Protein AF-A0A7S3C8P2-F1 (afdb_monomer_lite)

Foldseek 3Di:
DDDDDDPDDPDDDPPPPDDDDDDDDDDPDPPPPPPDDPPDPPVPPPPPPPPPDPDDPPPPPPPPPPPPDPPPPPPPLLPDPQDEAALVQQCVQQVHPFLCVAAEGAQEQSAHAYYDLVRQLRNANHAEYAHANYAYQDDVSCVNHPHVYYHHHNYNHDPD

Organism: NCBI:txid1461544

InterPro domains:
  IPR001611 Leucine-rich repeat [PS51450] (125-146)

Radius of gyration: 28.77 Å; chains: 1; bounding box: 81×55×80 Å

Sequence (160 aa):
VVPMMEDDDMGEIPLVIATQLEMARQPPREDSQLTAVEAVDDDTAYDNEGEVEAEDAEELEPREVSVGDYPPDDEASASGTGGLINGFTILASARARLPEEVHIADLSGQGFSAFEEEDLEFFLNL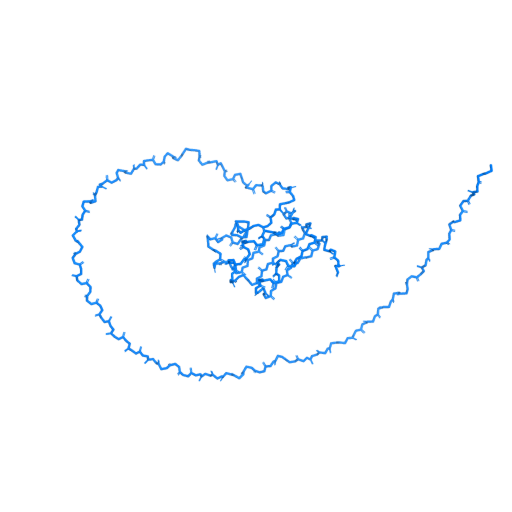RLLDVGDNQLSSIEELSRLGLAELRAPVNDLSLL

Structure (mmCIF, N/CA/C/O backbone):
data_AF-A0A7S3C8P2-F1
#
_entry.id   AF-A0A7S3C8P2-F1
#
loop_
_atom_site.group_PDB
_atom_site.id
_atom_site.type_symbol
_atom_site.label_atom_id
_atom_site.label_alt_id
_atom_site.label_comp_id
_atom_site.label_asym_id
_atom_site.label_entity_id
_atom_site.label_seq_id
_atom_site.pdbx_PDB_ins_code
_atom_site.Cartn_x
_atom_site.Cartn_y
_atom_site.Cartn_z
_atom_site.occupancy
_atom_site.B_iso_or_equiv
_atom_site.auth_seq_id
_atom_site.auth_comp_id
_atom_site.auth_asym_id
_atom_site.auth_atom_id
_atom_site.pdbx_PDB_model_num
ATOM 1 N N . VAL A 1 1 ? 41.189 -3.436 -43.178 1.00 59.28 1 VAL A N 1
ATOM 2 C CA . VAL A 1 1 ? 41.405 -4.708 -42.456 1.00 59.28 1 VAL A CA 1
ATOM 3 C C . VAL A 1 1 ? 40.404 -4.712 -41.323 1.00 59.28 1 VAL A C 1
ATOM 5 O O . VAL A 1 1 ? 40.519 -3.871 -40.446 1.00 59.28 1 VAL A O 1
ATOM 8 N N . VAL A 1 2 ? 39.350 -5.515 -41.446 1.00 49.47 2 VAL A N 1
ATOM 9 C CA . VAL A 1 2 ? 38.263 -5.611 -40.462 1.00 49.47 2 VAL A CA 1
ATOM 10 C C . VAL A 1 2 ? 38.540 -6.885 -39.665 1.00 49.47 2 VAL A C 1
ATOM 12 O O . VAL A 1 2 ? 38.578 -7.942 -40.299 1.00 49.47 2 VAL A O 1
ATOM 15 N N . PRO A 1 3 ? 38.834 -6.828 -38.354 1.00 66.88 3 PRO A N 1
ATOM 16 C CA . PRO A 1 3 ? 38.942 -8.044 -37.567 1.00 66.88 3 PRO A CA 1
ATOM 17 C C . PRO A 1 3 ? 37.541 -8.611 -37.330 1.00 66.88 3 PRO A C 1
ATOM 19 O O . PRO A 1 3 ? 36.596 -7.887 -37.017 1.00 66.88 3 PRO A O 1
ATOM 22 N N . MET A 1 4 ? 37.445 -9.907 -37.603 1.00 58.97 4 MET A N 1
ATOM 23 C CA . MET A 1 4 ? 36.258 -10.736 -37.484 1.00 58.97 4 MET A CA 1
ATOM 24 C C . MET A 1 4 ? 36.017 -11.152 -36.031 1.00 58.97 4 MET A C 1
ATOM 26 O O . MET A 1 4 ? 36.945 -11.164 -35.230 1.00 58.97 4 MET A O 1
ATOM 30 N N . MET A 1 5 ? 34.751 -11.483 -35.777 1.00 61.59 5 MET A N 1
ATOM 31 C CA . MET A 1 5 ? 34.175 -12.216 -34.647 1.00 61.59 5 MET A CA 1
ATOM 32 C C . MET A 1 5 ? 35.143 -13.108 -33.861 1.00 61.59 5 MET A C 1
ATOM 34 O O . MET A 1 5 ? 35.817 -13.956 -34.445 1.00 61.59 5 MET A O 1
ATOM 38 N N . GLU A 1 6 ? 35.068 -12.995 -32.537 1.00 68.31 6 GLU A N 1
ATOM 39 C CA . GLU A 1 6 ? 35.317 -14.101 -31.613 1.00 68.31 6 GLU A CA 1
ATOM 40 C C . GLU A 1 6 ? 34.049 -14.245 -30.759 1.00 68.31 6 GLU A C 1
ATOM 42 O O . GLU A 1 6 ? 33.853 -13.558 -29.757 1.00 68.31 6 GLU A O 1
ATOM 47 N N . ASP A 1 7 ? 33.129 -15.066 -31.265 1.00 69.88 7 ASP A N 1
ATOM 48 C CA . ASP A 1 7 ? 32.101 -15.737 -30.477 1.00 69.88 7 ASP A CA 1
ATOM 49 C C . ASP A 1 7 ? 32.814 -16.815 -29.656 1.00 69.88 7 ASP A C 1
ATOM 51 O O . ASP A 1 7 ? 33.234 -17.792 -30.256 1.00 69.88 7 ASP A O 1
ATOM 55 N N . ASP A 1 8 ? 32.995 -16.644 -28.345 1.00 65.50 8 ASP A N 1
ATOM 56 C CA . ASP A 1 8 ? 33.309 -17.740 -27.408 1.00 65.50 8 ASP A CA 1
ATOM 57 C C . ASP A 1 8 ? 33.422 -17.187 -25.976 1.00 65.50 8 ASP A C 1
ATOM 59 O O . ASP A 1 8 ? 34.500 -16.794 -25.546 1.00 65.50 8 ASP A O 1
ATOM 63 N N . ASP A 1 9 ? 32.307 -17.132 -25.239 1.00 65.69 9 ASP A N 1
ATOM 64 C CA . ASP A 1 9 ? 32.303 -17.465 -23.801 1.00 65.69 9 ASP A CA 1
ATOM 65 C C . ASP A 1 9 ? 30.860 -17.539 -23.267 1.00 65.69 9 ASP A C 1
ATOM 67 O O . ASP A 1 9 ? 30.335 -16.630 -22.619 1.00 65.69 9 ASP A O 1
ATOM 71 N N . MET A 1 10 ? 30.165 -18.642 -23.564 1.00 57.56 10 MET A N 1
ATOM 72 C CA . MET A 1 10 ? 28.988 -19.024 -22.779 1.00 57.56 10 MET A CA 1
ATOM 73 C C . MET A 1 10 ? 29.470 -19.755 -21.530 1.00 57.56 10 MET A C 1
ATOM 75 O O . MET A 1 10 ? 29.556 -20.981 -21.505 1.00 57.56 10 MET A O 1
ATOM 79 N N . GLY A 1 11 ? 29.798 -18.974 -20.501 1.00 61.16 11 GLY A N 1
ATOM 80 C CA . GLY A 1 11 ? 30.094 -19.484 -19.171 1.00 61.16 11 GLY A CA 1
ATOM 81 C C . GLY A 1 11 ? 28.939 -20.345 -18.659 1.00 61.16 11 GLY A C 1
ATOM 82 O O . GLY A 1 11 ? 27.836 -19.856 -18.416 1.00 61.16 11 GLY A O 1
ATOM 83 N N . GLU A 1 12 ? 29.200 -21.641 -18.505 1.00 59.66 12 GLU A N 1
ATOM 84 C CA . GLU A 1 12 ? 28.310 -22.581 -17.834 1.00 59.66 12 GLU A CA 1
ATOM 85 C C . GLU A 1 12 ? 28.089 -22.116 -16.388 1.00 59.66 12 GLU A C 1
ATOM 87 O O . GLU A 1 12 ? 29.003 -22.128 -15.563 1.00 59.66 12 GLU A O 1
ATOM 92 N N . ILE A 1 13 ? 26.865 -21.700 -16.064 1.00 64.69 13 ILE A N 1
ATOM 93 C CA . ILE A 1 13 ? 26.468 -21.428 -14.682 1.00 64.69 13 ILE A CA 1
ATOM 94 C C . ILE A 1 13 ? 26.151 -22.780 -14.029 1.00 64.69 13 ILE A C 1
ATOM 96 O O . ILE A 1 13 ? 25.219 -23.459 -14.473 1.00 64.69 13 ILE A O 1
ATOM 100 N N . PRO A 1 14 ? 26.869 -23.205 -12.973 1.00 60.19 14 PRO A N 1
ATOM 101 C CA . PRO A 1 14 ? 26.513 -24.417 -12.257 1.00 60.19 14 PRO A CA 1
ATOM 102 C C . PRO A 1 14 ? 25.189 -24.202 -11.517 1.00 60.19 14 PRO A C 1
ATOM 104 O O . PRO A 1 14 ? 25.088 -23.420 -10.571 1.00 60.19 14 PRO A O 1
ATOM 107 N N . LEU A 1 15 ? 24.170 -24.933 -11.962 1.00 51.28 15 LEU A N 1
ATOM 108 C CA . LEU A 1 15 ? 22.863 -25.042 -11.329 1.00 51.28 15 LEU A CA 1
ATOM 109 C C . LEU A 1 15 ? 23.017 -25.797 -9.994 1.00 51.28 15 LEU A C 1
ATOM 111 O O . LEU A 1 15 ? 22.899 -27.021 -9.931 1.00 51.28 15 LEU A O 1
ATOM 115 N N . VAL A 1 16 ? 23.324 -25.086 -8.908 1.00 58.53 16 VAL A N 1
ATOM 116 C CA . VAL A 1 16 ? 23.330 -25.673 -7.560 1.00 58.53 16 VAL A CA 1
ATOM 117 C C . VAL A 1 16 ? 21.898 -25.679 -7.032 1.00 58.53 16 VAL A C 1
ATOM 119 O O . VAL A 1 16 ? 21.466 -24.781 -6.315 1.00 58.53 16 VAL A O 1
ATOM 122 N N . ILE A 1 17 ? 21.146 -26.715 -7.401 1.00 53.00 17 ILE A N 1
ATOM 123 C CA . ILE A 1 17 ? 19.903 -27.072 -6.715 1.00 53.00 17 ILE A CA 1
ATOM 124 C C . ILE A 1 17 ? 20.292 -27.748 -5.396 1.00 53.00 17 ILE A C 1
ATOM 126 O O . ILE A 1 17 ? 20.574 -28.944 -5.357 1.00 53.00 17 ILE A O 1
ATOM 130 N N . ALA A 1 18 ? 20.314 -26.976 -4.310 1.00 51.00 18 ALA A N 1
ATOM 131 C CA . ALA A 1 18 ? 20.343 -27.506 -2.952 1.00 51.00 18 ALA A CA 1
ATOM 132 C C . ALA A 1 18 ? 18.925 -27.463 -2.372 1.00 51.00 18 ALA A C 1
ATOM 134 O O . ALA A 1 18 ? 18.484 -26.492 -1.764 1.00 51.00 18 ALA A O 1
ATOM 135 N N . THR A 1 19 ? 18.197 -28.549 -2.603 1.00 53.78 19 THR A N 1
ATOM 136 C CA . THR A 1 19 ? 17.028 -28.945 -1.819 1.00 53.78 19 THR A CA 1
ATOM 137 C C . THR A 1 19 ? 17.398 -29.174 -0.350 1.00 53.78 19 THR A C 1
ATOM 139 O O . THR A 1 19 ? 18.448 -29.753 -0.075 1.00 53.78 19 THR A O 1
ATOM 142 N N . GLN A 1 20 ? 16.432 -28.889 0.530 1.00 51.91 20 GLN A N 1
ATOM 143 C CA . GLN A 1 20 ? 16.328 -29.269 1.949 1.00 51.91 20 GLN A CA 1
ATOM 144 C C . GLN A 1 20 ? 17.045 -28.361 2.958 1.00 51.91 20 GLN A C 1
ATOM 146 O O . GLN A 1 20 ? 18.262 -28.404 3.083 1.00 51.91 20 GLN A O 1
ATOM 151 N N . LEU A 1 21 ? 16.268 -27.681 3.811 1.00 51.81 21 LEU A N 1
ATOM 152 C CA . LEU A 1 21 ? 16.020 -28.221 5.152 1.00 51.81 21 LEU A CA 1
ATOM 153 C C . LEU A 1 21 ? 14.843 -27.502 5.826 1.00 51.81 21 LEU A C 1
ATOM 155 O O . LEU A 1 21 ? 14.943 -26.385 6.325 1.00 51.81 21 LEU A O 1
ATOM 159 N N . GLU A 1 22 ? 13.723 -28.207 5.839 1.00 56.75 22 GLU A N 1
ATOM 160 C CA . GLU A 1 22 ? 12.549 -27.961 6.659 1.00 56.75 22 GLU A CA 1
ATOM 161 C C . GLU A 1 22 ? 12.958 -28.069 8.140 1.00 56.75 22 GLU A C 1
ATOM 163 O O . GLU A 1 22 ? 13.123 -29.159 8.685 1.00 56.75 22 GLU A O 1
ATOM 168 N N . MET A 1 23 ? 13.200 -26.930 8.792 1.00 53.22 23 MET A N 1
ATOM 169 C CA . MET A 1 23 ? 13.356 -26.862 10.244 1.00 53.22 23 MET A CA 1
ATOM 170 C C . MET A 1 23 ? 12.089 -26.288 10.860 1.00 53.22 23 MET A C 1
ATOM 172 O O . MET A 1 23 ? 11.923 -25.084 11.034 1.00 53.22 23 MET A O 1
ATOM 176 N N . ALA A 1 24 ? 11.219 -27.214 11.247 1.00 57.91 24 ALA A N 1
ATOM 177 C CA . ALA A 1 24 ? 10.227 -27.015 12.281 1.00 57.91 24 ALA A CA 1
ATOM 178 C C . ALA A 1 24 ? 10.859 -26.376 13.529 1.00 57.91 24 ALA A C 1
ATOM 180 O O . ALA A 1 24 ? 11.692 -26.999 14.191 1.00 57.91 24 ALA A O 1
ATOM 181 N N . ARG A 1 25 ? 10.408 -25.175 13.903 1.00 56.59 25 ARG A N 1
ATOM 182 C CA . ARG A 1 25 ? 10.449 -24.685 15.288 1.00 56.59 25 ARG A CA 1
ATOM 183 C C . ARG A 1 25 ? 9.157 -23.936 15.600 1.00 56.59 25 ARG A C 1
ATOM 185 O O . ARG A 1 25 ? 9.008 -22.764 15.297 1.00 56.59 25 ARG A O 1
ATOM 192 N N . GLN A 1 26 ? 8.232 -24.730 16.133 1.00 52.94 26 GLN A N 1
ATOM 193 C CA . GLN A 1 26 ? 7.121 -24.427 17.039 1.00 52.94 26 GLN A CA 1
ATOM 194 C C . GLN A 1 26 ? 6.810 -22.940 17.305 1.00 52.94 26 GLN A C 1
ATOM 196 O O . GLN A 1 26 ? 7.685 -22.235 17.813 1.00 52.94 26 GLN A O 1
ATOM 201 N N . PRO A 1 27 ? 5.550 -22.494 17.127 1.00 64.69 27 PRO A N 1
ATOM 202 C CA . PRO A 1 27 ? 5.118 -21.247 17.741 1.00 64.69 27 PRO A CA 1
ATOM 203 C C . PRO A 1 27 ? 5.233 -21.359 19.275 1.00 64.69 27 PRO A C 1
ATOM 205 O O . PRO A 1 27 ? 4.993 -22.442 19.832 1.00 64.69 27 PRO A O 1
ATOM 208 N N . PRO A 1 28 ? 5.624 -20.280 19.976 1.00 63.41 28 PRO A N 1
ATOM 209 C CA . PRO A 1 28 ? 5.600 -20.249 21.430 1.00 63.41 28 PRO A CA 1
ATOM 210 C C . PRO A 1 28 ? 4.174 -20.508 21.919 1.00 63.41 28 PRO A C 1
ATOM 212 O O . PRO A 1 28 ? 3.202 -20.008 21.355 1.00 63.41 28 PRO A O 1
ATOM 215 N N . ARG A 1 29 ? 4.064 -21.341 22.957 1.00 60.78 29 ARG A N 1
ATOM 216 C CA . ARG A 1 29 ? 2.800 -21.633 23.628 1.00 60.78 29 ARG A CA 1
ATOM 217 C C . ARG A 1 29 ? 2.211 -20.332 24.154 1.00 60.78 29 ARG A C 1
ATOM 219 O O . ARG A 1 29 ? 2.885 -19.586 24.858 1.00 60.78 29 ARG A O 1
ATOM 226 N N . GLU A 1 30 ? 0.953 -20.113 23.812 1.00 53.66 30 GLU A N 1
ATOM 227 C CA . GLU A 1 30 ? 0.094 -19.113 24.416 1.00 53.66 30 GLU A CA 1
ATOM 228 C C . GLU A 1 30 ? -0.071 -19.462 25.899 1.00 53.66 30 GLU A C 1
ATOM 230 O O . GLU A 1 30 ? -0.927 -20.265 26.279 1.00 53.66 30 GLU A O 1
ATOM 235 N N . ASP A 1 31 ? 0.770 -18.882 26.755 1.00 56.44 31 ASP A N 1
ATOM 236 C CA . ASP A 1 31 ? 0.453 -18.758 28.172 1.00 56.44 31 ASP A CA 1
ATOM 237 C C . ASP A 1 31 ? -0.720 -17.781 28.282 1.00 56.44 31 ASP A C 1
ATOM 239 O O . ASP A 1 31 ? -0.568 -16.568 28.425 1.00 56.44 31 ASP A O 1
ATOM 243 N N . SER A 1 32 ? -1.915 -18.360 28.164 1.00 58.97 32 SER A N 1
ATOM 244 C CA . SER A 1 32 ? -3.195 -17.776 28.533 1.00 58.97 32 SER A CA 1
ATOM 245 C C . SER A 1 32 ? -3.165 -17.388 30.010 1.00 58.97 32 SER A C 1
ATOM 247 O O . SER A 1 32 ? -3.632 -18.125 30.879 1.00 58.97 32 SER A O 1
ATOM 249 N N . GLN A 1 33 ? -2.630 -16.209 30.309 1.00 55.91 33 GLN A N 1
ATOM 250 C CA . GLN A 1 33 ? -2.962 -15.504 31.537 1.00 55.91 33 GLN A CA 1
ATOM 251 C C . GLN A 1 33 ? -4.304 -14.811 31.318 1.00 55.91 33 GLN A C 1
ATOM 253 O O . GLN A 1 33 ? -4.386 -13.640 30.965 1.00 55.91 33 GLN A O 1
ATOM 258 N N . LEU A 1 34 ? -5.369 -15.591 31.507 1.00 53.16 34 LEU A N 1
ATOM 259 C CA . LEU A 1 34 ? -6.709 -15.084 31.766 1.00 53.16 34 LEU A CA 1
ATOM 260 C C . LEU A 1 34 ? -6.667 -14.306 33.088 1.00 53.16 34 LEU A C 1
ATOM 262 O O . LEU A 1 34 ? -6.917 -14.855 34.160 1.00 53.16 34 LEU A O 1
ATOM 266 N N . THR A 1 35 ? -6.323 -13.024 33.024 1.00 60.34 35 THR A N 1
ATOM 267 C CA . THR A 1 35 ? -6.671 -12.082 34.082 1.00 60.34 35 THR A CA 1
ATOM 268 C C . THR A 1 35 ? -8.175 -11.876 34.015 1.00 60.34 35 THR A C 1
ATOM 270 O O . THR A 1 35 ? -8.686 -11.252 33.085 1.00 60.34 35 THR A O 1
ATOM 273 N N . ALA A 1 36 ? -8.875 -12.473 34.978 1.00 56.88 36 ALA A N 1
ATOM 274 C CA . ALA A 1 36 ? -10.282 -12.237 35.245 1.00 56.88 36 ALA A CA 1
ATOM 275 C C . ALA A 1 36 ? -10.523 -10.727 35.354 1.00 56.88 36 ALA A C 1
ATOM 277 O O . ALA A 1 36 ? -10.062 -10.086 36.298 1.00 56.88 36 ALA A O 1
ATOM 278 N N . VAL A 1 37 ? -11.201 -10.164 34.358 1.00 58.81 37 VAL A N 1
ATOM 279 C CA . VAL A 1 37 ? -11.718 -8.802 34.431 1.00 58.81 37 VAL A CA 1
ATOM 280 C C . VAL A 1 37 ? -12.985 -8.905 35.265 1.00 58.81 37 VAL A C 1
ATOM 282 O O . VAL A 1 37 ? -13.951 -9.551 34.857 1.00 58.81 37 VAL A O 1
ATOM 285 N N . GLU A 1 38 ? -12.927 -8.374 36.484 1.00 59.62 38 GLU A N 1
ATOM 286 C CA . GLU A 1 38 ? -14.093 -8.210 37.342 1.00 59.62 38 GLU A CA 1
ATOM 287 C C . GLU A 1 38 ? -15.163 -7.441 36.563 1.00 59.62 38 GLU A C 1
ATOM 289 O O . GLU A 1 38 ? -14.917 -6.346 36.053 1.00 59.62 38 GLU A O 1
ATOM 294 N N . ALA A 1 39 ? -16.339 -8.054 36.438 1.00 56.44 39 ALA A N 1
ATOM 295 C CA . ALA A 1 39 ? -17.537 -7.382 35.981 1.00 56.44 39 ALA A CA 1
ATOM 296 C C . ALA A 1 39 ? -17.852 -6.274 36.990 1.00 56.44 39 ALA A C 1
ATOM 298 O O . ALA A 1 39 ? -18.291 -6.541 38.108 1.00 56.44 39 ALA A O 1
ATOM 299 N N . VAL A 1 40 ? -17.553 -5.036 36.610 1.00 65.44 40 VAL A N 1
ATOM 300 C CA . VAL A 1 40 ? -18.076 -3.857 37.286 1.00 65.44 40 VAL A CA 1
ATOM 301 C C . VAL A 1 40 ? -19.453 -3.619 36.685 1.00 65.44 40 VAL A C 1
ATOM 303 O O . VAL A 1 40 ? -19.575 -3.118 35.568 1.00 65.44 40 VAL A O 1
ATOM 306 N N . ASP A 1 41 ? -20.476 -4.052 37.417 1.00 62.34 41 ASP A N 1
ATOM 307 C CA . ASP A 1 41 ? -21.848 -3.589 37.249 1.00 62.34 41 ASP A CA 1
ATOM 308 C C . ASP A 1 41 ? -21.872 -2.085 37.568 1.00 62.34 41 ASP A C 1
ATOM 310 O O . ASP A 1 41 ? -22.003 -1.691 38.728 1.00 62.34 41 ASP A O 1
ATOM 314 N N .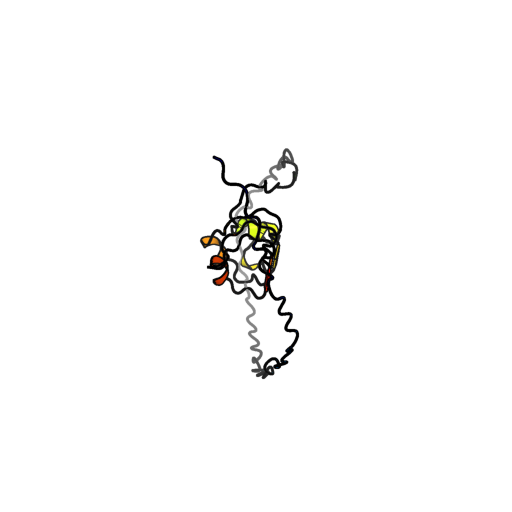 ASP A 1 42 ? -21.676 -1.239 36.554 1.00 57.91 42 ASP A N 1
ATOM 315 C CA . ASP A 1 42 ? -21.942 0.195 36.675 1.00 57.91 42 ASP A CA 1
ATOM 316 C C . ASP A 1 42 ? -23.347 0.483 36.151 1.00 57.91 42 ASP A C 1
ATOM 318 O O . ASP A 1 42 ? -23.585 0.768 34.977 1.00 57.91 42 ASP A O 1
ATOM 322 N N . ASP A 1 43 ? -24.289 0.327 37.073 1.00 60.34 43 ASP A N 1
ATOM 323 C CA . ASP A 1 43 ? -25.720 0.576 36.947 1.00 60.34 43 ASP A CA 1
ATOM 324 C C . ASP A 1 43 ? -25.986 2.098 36.982 1.00 60.34 43 ASP A C 1
ATOM 326 O O . ASP A 1 43 ? -26.704 2.623 37.837 1.00 60.34 43 ASP A O 1
ATOM 330 N N . THR A 1 44 ? -25.355 2.855 36.078 1.00 61.00 44 THR A N 1
ATOM 331 C CA . THR A 1 44 ? -25.634 4.287 35.919 1.00 61.00 44 THR A CA 1
ATOM 332 C C . THR A 1 44 ? -26.824 4.473 34.988 1.00 61.00 44 THR A C 1
ATOM 334 O O . THR A 1 44 ? -26.712 4.766 33.798 1.00 61.00 44 THR A O 1
ATOM 337 N N . ALA A 1 45 ? -28.010 4.312 35.573 1.00 58.16 45 ALA A N 1
ATOM 338 C CA . ALA A 1 45 ? -29.246 4.866 35.047 1.00 58.16 45 ALA A CA 1
ATOM 339 C C . ALA A 1 45 ? -29.087 6.390 34.903 1.00 58.16 45 ALA A C 1
ATOM 341 O O . ALA A 1 45 ? -29.271 7.155 35.850 1.00 58.16 45 ALA A O 1
ATOM 342 N N . TYR A 1 46 ? -28.692 6.833 33.713 1.00 60.72 46 TYR A N 1
ATOM 343 C CA . TYR A 1 46 ? -28.795 8.228 33.320 1.00 60.72 46 TYR A CA 1
ATOM 344 C C . TYR A 1 46 ? -30.266 8.529 33.018 1.00 60.72 46 TYR A C 1
ATOM 346 O O . TYR A 1 46 ? -30.731 8.350 31.893 1.00 60.72 46 TYR A O 1
ATOM 354 N N . ASP A 1 47 ? -30.984 9.001 34.040 1.00 59.94 47 ASP A N 1
ATOM 355 C CA . ASP A 1 47 ? -32.206 9.791 33.881 1.00 59.94 47 ASP A CA 1
ATOM 356 C C . ASP A 1 47 ? -31.834 11.092 33.159 1.00 59.94 47 ASP A C 1
ATOM 358 O O . ASP A 1 47 ? -31.505 12.113 33.765 1.00 59.94 47 ASP A O 1
ATOM 362 N N . ASN A 1 48 ? -31.817 11.034 31.830 1.00 53.44 48 ASN A N 1
ATOM 363 C CA . ASN A 1 48 ? -31.666 12.203 30.982 1.00 53.44 48 ASN A CA 1
ATOM 364 C C . ASN A 1 48 ? -33.057 12.701 30.575 1.00 53.44 48 ASN A C 1
ATOM 366 O O . ASN A 1 48 ? -33.458 12.584 29.419 1.00 53.44 48 ASN A O 1
ATOM 370 N N . GLU A 1 49 ? -33.796 13.261 31.535 1.00 58.28 49 GLU A N 1
ATOM 371 C CA . GLU A 1 49 ? -35.006 14.058 31.270 1.00 58.28 49 GLU A CA 1
ATOM 372 C C . GLU A 1 49 ? -34.624 15.485 30.844 1.00 58.28 49 GLU A C 1
ATOM 374 O O . GLU A 1 49 ? -35.102 16.486 31.376 1.00 58.28 49 GLU A O 1
ATOM 379 N N . GLY A 1 50 ? -33.702 15.581 29.886 1.00 53.47 50 GLY A N 1
ATOM 380 C CA . GLY A 1 50 ? -33.420 16.818 29.183 1.00 53.47 50 GLY A CA 1
ATOM 381 C C . GLY A 1 50 ? -34.553 17.090 28.206 1.00 53.47 50 GLY A C 1
ATOM 382 O O . GLY A 1 50 ? -34.523 16.603 27.077 1.00 53.47 50 GLY A O 1
ATOM 383 N N . GLU A 1 51 ? -35.550 17.853 28.651 1.00 57.53 51 GLU A N 1
ATOM 384 C CA . GLU A 1 51 ? -36.480 18.565 27.777 1.00 57.53 51 GLU A CA 1
ATOM 385 C C . GLU A 1 51 ? -35.657 19.416 26.801 1.00 57.53 51 GLU A C 1
ATOM 387 O O . GLU A 1 51 ? -35.202 20.516 27.112 1.00 57.53 51 GLU A O 1
ATOM 392 N N . VAL A 1 52 ? -35.407 18.865 25.617 1.00 62.66 52 VAL A N 1
ATOM 393 C CA . VAL A 1 52 ? -34.936 19.634 24.475 1.00 62.66 52 VAL A CA 1
ATOM 394 C C . VAL A 1 52 ? -36.117 20.467 24.006 1.00 62.66 52 VAL A C 1
ATOM 396 O O . VAL A 1 52 ? -37.066 19.949 23.415 1.00 62.66 52 VAL A O 1
ATOM 399 N N . GLU A 1 53 ? -36.083 21.758 24.334 1.00 59.69 53 GLU A N 1
ATOM 400 C CA . GLU A 1 53 ? -36.944 22.738 23.690 1.00 59.69 53 GLU A CA 1
ATOM 401 C C . GLU A 1 53 ? -36.772 22.567 22.179 1.00 59.69 53 GLU A C 1
ATOM 403 O O . GLU A 1 53 ? -35.664 22.641 21.643 1.00 59.69 53 GLU A O 1
ATOM 408 N N . ALA A 1 54 ? -37.874 22.214 21.518 1.00 60.28 54 ALA A N 1
ATOM 409 C CA . ALA A 1 54 ? -37.946 22.062 20.081 1.00 60.28 54 ALA A CA 1
ATOM 410 C C . ALA A 1 54 ? -37.754 23.446 19.457 1.00 60.28 54 ALA A C 1
ATOM 412 O O . ALA A 1 54 ? -38.721 24.168 19.221 1.00 60.28 54 ALA A O 1
ATOM 413 N N . GLU A 1 55 ? -36.500 23.835 19.248 1.00 60.09 55 GLU A N 1
ATOM 414 C CA . GLU A 1 55 ? -36.193 24.976 18.405 1.00 60.09 55 GLU A CA 1
ATOM 415 C C . GLU A 1 55 ? -36.631 24.621 16.987 1.00 60.09 55 GLU A C 1
ATOM 417 O O . GLU A 1 55 ? -36.253 23.574 16.455 1.00 60.09 55 GLU A O 1
ATOM 422 N N . ASP A 1 56 ? -37.513 25.475 16.466 1.00 58.81 56 ASP A N 1
ATOM 423 C CA . ASP A 1 56 ? -38.092 25.490 15.130 1.00 58.81 56 ASP A CA 1
ATOM 424 C C . ASP A 1 56 ? -37.338 24.603 14.137 1.00 58.81 56 ASP A C 1
ATOM 426 O O . ASP A 1 56 ? -36.299 24.964 13.575 1.00 58.81 56 ASP A O 1
ATOM 430 N N . ALA A 1 57 ? -37.908 23.420 13.900 1.00 59.81 57 ALA A N 1
ATOM 431 C CA . ALA A 1 57 ? -37.639 22.657 12.702 1.00 59.81 57 ALA A CA 1
ATOM 432 C C . ALA A 1 57 ? -38.201 23.470 11.534 1.00 59.81 57 ALA A C 1
ATOM 434 O O . ALA A 1 57 ? -39.333 23.257 11.104 1.00 59.81 57 ALA A O 1
ATOM 435 N N . GLU A 1 58 ? -37.412 24.436 11.064 1.00 66.94 58 GLU A N 1
ATOM 436 C CA . GLU A 1 58 ? -37.546 25.016 9.736 1.00 66.94 58 GLU A CA 1
ATOM 437 C C . GLU A 1 58 ? -37.684 23.829 8.785 1.00 66.94 58 GLU A C 1
ATOM 439 O O . GLU A 1 58 ? -36.750 23.045 8.592 1.00 66.94 58 GLU A O 1
ATOM 444 N N . GLU A 1 59 ? -38.907 23.638 8.302 1.00 56.31 59 GLU A N 1
ATOM 445 C CA . GLU A 1 59 ? -39.319 22.608 7.370 1.00 56.31 59 GLU A CA 1
ATOM 446 C C . GLU A 1 59 ? -38.482 22.809 6.108 1.00 56.31 59 GLU A C 1
ATOM 448 O O . GLU A 1 59 ? -38.822 23.588 5.219 1.00 56.31 59 GLU A O 1
ATOM 453 N N . LEU A 1 60 ? -37.300 22.186 6.085 1.00 57.97 60 LEU A N 1
ATOM 454 C CA . LEU A 1 60 ? -36.419 22.186 4.935 1.00 57.97 60 LEU A CA 1
ATOM 455 C C . LEU A 1 60 ? -37.182 21.448 3.849 1.00 57.97 60 LEU A C 1
ATOM 457 O O . LEU A 1 60 ? -37.184 20.215 3.815 1.00 57.97 60 LEU A O 1
ATOM 461 N N . GLU A 1 61 ? -37.868 22.219 3.001 1.00 71.25 61 GLU A N 1
ATOM 462 C CA . GLU A 1 61 ? -38.541 21.698 1.826 1.00 71.25 61 GLU A CA 1
ATOM 463 C C . GLU A 1 61 ? -37.569 20.738 1.139 1.00 71.25 61 GLU A C 1
ATOM 465 O O . GLU A 1 61 ? -36.395 21.101 0.955 1.00 71.25 61 GLU A O 1
ATOM 470 N N . PRO A 1 62 ? -37.999 19.503 0.822 1.00 58.75 62 PRO A N 1
ATOM 471 C CA . PRO A 1 62 ? -37.144 18.540 0.163 1.00 58.75 62 PRO A CA 1
ATOM 472 C C . PRO A 1 62 ? -36.686 19.189 -1.135 1.00 58.75 62 PRO A C 1
ATOM 474 O O . PRO A 1 62 ? -37.443 19.293 -2.098 1.00 58.75 62 PRO A O 1
ATOM 477 N N . ARG A 1 63 ? -35.445 19.686 -1.140 1.00 55.16 63 ARG A N 1
ATOM 478 C CA . ARG A 1 63 ? -34.789 20.121 -2.361 1.00 55.16 63 ARG A CA 1
ATOM 479 C C . ARG A 1 63 ? -34.811 18.887 -3.230 1.00 55.16 63 ARG A C 1
ATOM 481 O O . ARG A 1 63 ? -34.144 17.909 -2.901 1.00 55.16 63 ARG A O 1
ATOM 488 N N . GLU A 1 64 ? -35.634 18.916 -4.273 1.00 55.50 64 GLU A N 1
ATOM 489 C CA . GLU A 1 64 ? -35.607 17.917 -5.322 1.00 55.50 64 GLU A CA 1
ATOM 490 C C . GLU A 1 64 ? -34.186 17.953 -5.868 1.00 55.50 64 GLU A C 1
ATOM 492 O O . GLU A 1 64 ? -33.808 18.828 -6.650 1.00 55.50 64 GLU A O 1
ATOM 497 N N . VAL A 1 65 ? -33.347 17.067 -5.332 1.00 54.69 65 VAL A N 1
ATOM 498 C CA . VAL A 1 65 ? -32.013 16.831 -5.841 1.00 54.69 65 VAL A CA 1
ATOM 499 C C . VAL A 1 65 ? -32.298 16.260 -7.208 1.00 54.69 65 VAL A C 1
ATOM 501 O O . VAL A 1 65 ? -32.721 15.112 -7.329 1.00 54.69 65 VAL A O 1
ATOM 504 N N . SER A 1 66 ? -32.227 17.128 -8.215 1.00 53.88 66 SER A N 1
ATOM 505 C CA . SER A 1 66 ? -32.382 16.755 -9.605 1.00 53.88 66 SER A CA 1
ATOM 506 C C . SER A 1 66 ? -31.464 15.564 -9.816 1.00 53.88 66 SER A C 1
AT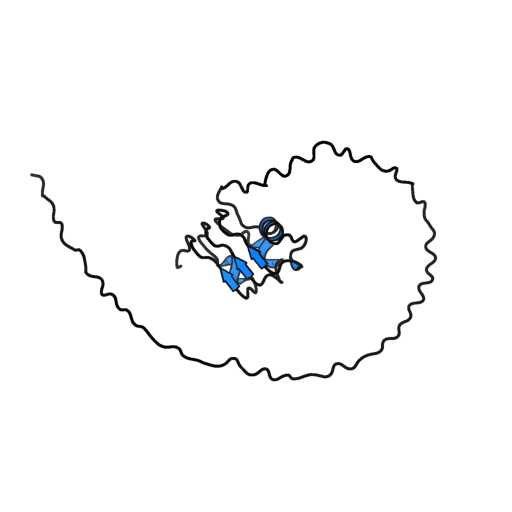OM 508 O O . SER A 1 66 ? -30.243 15.707 -9.784 1.00 53.88 66 SER A O 1
ATOM 510 N N . VAL A 1 67 ? -32.064 14.383 -9.970 1.00 57.84 67 VAL A N 1
ATOM 511 C CA . VAL A 1 67 ? -31.402 13.146 -10.387 1.00 57.84 67 VAL A CA 1
ATOM 512 C C . VAL A 1 67 ? -31.076 13.332 -11.868 1.00 57.84 67 VAL A C 1
ATOM 514 O O . VAL A 1 67 ? -31.679 12.736 -12.753 1.00 57.84 67 VAL A O 1
ATOM 517 N N . GLY A 1 68 ? -30.224 14.310 -12.141 1.00 55.47 68 GLY A N 1
ATOM 518 C CA . GLY A 1 68 ? -29.838 14.780 -13.452 1.00 55.47 68 GLY A CA 1
ATOM 519 C C . GLY A 1 68 ? -28.335 14.919 -13.414 1.00 55.47 68 GLY A C 1
ATOM 520 O O . GLY A 1 68 ? -27.815 15.744 -12.669 1.00 55.47 68 GLY A O 1
ATOM 521 N N . ASP A 1 69 ? -27.679 14.056 -14.180 1.00 52.16 69 ASP A N 1
ATOM 522 C CA . ASP A 1 69 ? -26.234 14.020 -14.368 1.00 52.16 69 ASP A CA 1
ATOM 523 C C . ASP A 1 69 ? -25.432 13.642 -13.116 1.00 52.16 69 ASP A C 1
ATOM 525 O O . ASP A 1 69 ? -24.417 14.263 -12.803 1.00 52.16 69 ASP A O 1
ATOM 529 N N . TYR A 1 70 ? -25.807 12.540 -12.448 1.00 53.34 70 TYR A N 1
ATOM 530 C CA . TYR A 1 70 ? -24.715 11.687 -11.977 1.00 53.34 70 TYR A CA 1
ATOM 531 C C . TYR A 1 70 ? -23.982 11.263 -13.250 1.00 53.34 70 TYR A C 1
ATOM 533 O O . TYR A 1 70 ? -24.627 10.642 -14.107 1.00 53.34 70 TYR A O 1
ATOM 541 N N . PRO A 1 71 ? -22.705 11.656 -13.443 1.00 56.94 71 PRO A N 1
ATOM 542 C CA . PRO A 1 71 ? -21.932 11.076 -14.523 1.00 56.94 71 PRO A CA 1
ATOM 543 C C . PRO A 1 71 ? -22.096 9.562 -14.378 1.00 56.94 71 PRO A C 1
ATOM 545 O O . PRO A 1 71 ? -22.136 9.085 -13.236 1.00 56.94 71 PRO A O 1
ATOM 548 N N . PRO A 1 72 ? -22.309 8.824 -15.481 1.00 57.09 72 PRO A N 1
ATOM 549 C CA . PRO A 1 72 ? -22.339 7.373 -15.405 1.00 57.09 72 PRO A CA 1
ATOM 550 C C . PRO A 1 72 ? -21.175 6.924 -14.525 1.00 57.09 72 PRO A C 1
ATOM 552 O O . PRO A 1 72 ? -20.113 7.556 -14.543 1.00 57.09 72 PRO A O 1
ATOM 555 N N . ASP A 1 73 ? -21.375 5.852 -13.762 1.00 51.03 73 ASP A N 1
ATOM 556 C CA . ASP A 1 73 ? -20.289 5.061 -13.191 1.00 51.03 73 ASP A CA 1
ATOM 557 C C . ASP A 1 73 ? -19.471 4.443 -14.347 1.00 51.03 73 ASP A C 1
ATOM 559 O O . ASP A 1 73 ? -19.298 3.230 -14.442 1.00 51.03 73 ASP A O 1
ATOM 563 N N . ASP A 1 74 ? -19.017 5.279 -15.285 1.00 43.44 74 ASP A N 1
ATOM 564 C CA . ASP A 1 74 ? -17.875 5.065 -16.132 1.00 43.44 74 ASP A CA 1
ATOM 565 C C . ASP A 1 74 ? -16.745 4.931 -15.131 1.00 43.44 74 ASP A C 1
ATOM 567 O O . ASP A 1 74 ? -16.155 5.922 -14.696 1.00 43.44 74 ASP A O 1
ATOM 571 N N . GLU A 1 75 ? -16.593 3.686 -14.664 1.00 53.50 75 GLU A N 1
ATOM 572 C CA . GLU A 1 75 ? -15.335 3.014 -14.415 1.00 53.50 75 GLU A CA 1
ATOM 573 C C . GLU A 1 75 ? -14.274 4.078 -14.269 1.00 53.50 75 GLU A C 1
ATOM 575 O O . GLU A 1 75 ? -13.755 4.537 -15.296 1.00 53.50 75 GLU A O 1
ATOM 580 N N . ALA A 1 76 ? -14.067 4.544 -13.028 1.00 53.62 76 ALA A N 1
ATOM 581 C CA . ALA A 1 76 ? -12.944 5.382 -12.659 1.00 53.62 76 ALA A CA 1
ATOM 582 C C . ALA A 1 76 ? -11.711 4.621 -13.124 1.00 53.62 76 ALA A C 1
ATOM 584 O O . ALA A 1 76 ? -11.127 3.803 -12.419 1.00 53.62 76 ALA A O 1
ATOM 585 N N . SER A 1 77 ? -11.418 4.821 -14.398 1.00 48.91 77 SER A N 1
ATOM 586 C CA . SER A 1 77 ? -10.361 4.206 -15.134 1.00 48.91 77 SER A CA 1
ATOM 587 C C . SER A 1 77 ? -9.213 4.968 -14.550 1.00 48.91 77 SER A C 1
ATOM 589 O O . SER A 1 77 ? -8.959 6.114 -14.933 1.00 48.91 77 SER A O 1
ATOM 591 N N . ALA A 1 78 ? -8.624 4.372 -13.515 1.00 52.16 78 ALA A N 1
ATOM 592 C CA . ALA A 1 78 ? -7.289 4.655 -13.056 1.00 52.16 78 ALA A CA 1
ATOM 593 C C . ALA A 1 78 ? -6.426 4.508 -14.306 1.00 52.16 78 ALA A C 1
ATOM 595 O O . ALA A 1 78 ? -5.966 3.432 -14.673 1.00 52.16 78 ALA A O 1
ATOM 596 N N . SER A 1 79 ? -6.380 5.587 -15.081 1.00 44.75 79 SER A N 1
ATOM 597 C CA . SER A 1 79 ? -5.802 5.640 -16.403 1.00 44.75 79 SER A CA 1
ATOM 598 C C . SER A 1 79 ? -4.306 5.678 -16.185 1.00 44.75 79 SER A C 1
ATOM 600 O O . SER A 1 79 ? -3.716 6.749 -16.201 1.00 44.75 79 SER A O 1
ATOM 602 N N . GLY A 1 80 ? -3.735 4.507 -15.901 1.00 45.88 80 GLY A N 1
ATOM 603 C CA . GLY A 1 80 ? -2.519 3.955 -16.490 1.00 45.88 80 GLY A CA 1
ATOM 604 C C . GLY A 1 80 ? -1.287 4.845 -16.619 1.00 45.88 80 GLY A C 1
ATOM 605 O O . GLY A 1 80 ? -0.449 4.569 -17.472 1.00 45.88 80 GLY A O 1
ATOM 606 N N . THR A 1 81 ? -1.144 5.897 -15.822 1.00 48.25 81 THR A N 1
ATOM 607 C CA . THR A 1 81 ? 0.078 6.702 -15.769 1.00 48.25 81 THR A CA 1
ATOM 608 C C . THR A 1 81 ? 0.642 6.677 -14.365 1.00 48.25 81 THR A C 1
ATOM 610 O O . THR A 1 81 ? 0.347 7.575 -13.585 1.00 48.25 81 THR A O 1
ATOM 613 N N . GLY A 1 82 ? 1.451 5.654 -14.066 1.00 64.38 82 GLY A N 1
ATOM 614 C CA . GLY A 1 82 ? 2.520 5.716 -13.062 1.00 64.38 82 GLY A CA 1
ATOM 615 C C . GLY A 1 82 ? 2.120 6.320 -11.719 1.00 64.38 82 GLY A C 1
ATOM 616 O O . GLY A 1 82 ? 2.888 7.114 -11.179 1.00 64.38 82 GLY A O 1
ATOM 617 N N . GLY A 1 83 ? 0.910 6.032 -11.236 1.00 84.31 83 GLY A N 1
ATOM 618 C CA . GLY A 1 83 ? 0.292 6.789 -10.151 1.00 84.31 83 GLY A CA 1
ATOM 619 C C . GLY A 1 83 ? 1.045 6.655 -8.828 1.00 84.31 83 GLY A C 1
ATOM 620 O O . GLY A 1 83 ? 1.768 5.681 -8.598 1.00 84.31 83 GLY A O 1
ATOM 621 N N . LEU A 1 84 ? 0.850 7.639 -7.956 1.00 92.62 84 LEU A N 1
ATOM 622 C CA . LEU A 1 84 ? 1.215 7.542 -6.546 1.00 92.62 84 LEU A CA 1
ATOM 623 C C . LEU A 1 84 ? 0.120 6.773 -5.808 1.00 92.62 84 LEU A C 1
ATOM 625 O O . LEU A 1 84 ? -1.065 7.054 -5.996 1.00 92.62 84 LEU A O 1
ATOM 629 N N . ILE A 1 85 ? 0.516 5.830 -4.959 1.00 94.31 85 ILE A N 1
ATOM 630 C CA . ILE A 1 85 ? -0.390 5.207 -3.996 1.00 94.31 85 ILE A CA 1
ATOM 631 C C . ILE A 1 85 ? -0.567 6.183 -2.840 1.00 94.31 85 ILE A C 1
ATOM 633 O O . ILE A 1 85 ? 0.340 6.350 -2.028 1.00 94.31 85 ILE A O 1
ATOM 637 N N . ASN A 1 86 ? -1.739 6.804 -2.771 1.00 93.69 86 ASN A N 1
ATOM 638 C CA . ASN A 1 86 ? -2.146 7.670 -1.668 1.00 93.69 86 ASN A CA 1
ATOM 639 C C . ASN A 1 86 ? -3.314 7.084 -0.871 1.00 93.69 86 ASN A C 1
ATOM 641 O O . ASN A 1 86 ? -3.885 6.049 -1.245 1.00 93.69 86 ASN A O 1
ATOM 645 N N . GLY A 1 87 ? -3.700 7.764 0.206 1.00 94.44 87 GLY A N 1
ATOM 646 C CA . GLY A 1 87 ? -4.741 7.307 1.116 1.00 94.44 87 GLY A CA 1
ATOM 647 C C . GLY A 1 87 ? -6.090 7.111 0.431 1.00 94.44 87 GLY A C 1
ATOM 648 O O . GLY A 1 87 ? -6.774 6.121 0.689 1.00 94.44 87 GLY A O 1
ATOM 649 N N . PHE A 1 88 ? -6.456 7.972 -0.520 1.00 95.00 88 PHE A N 1
ATOM 650 C CA . PHE A 1 88 ? -7.704 7.811 -1.270 1.00 95.00 88 PHE A CA 1
ATOM 651 C C . PHE A 1 88 ? -7.706 6.554 -2.140 1.00 95.00 88 PHE A C 1
ATOM 653 O O . PHE A 1 88 ? -8.724 5.869 -2.212 1.00 95.00 88 PHE A O 1
ATOM 660 N N . THR A 1 89 ? -6.574 6.209 -2.754 1.00 95.06 89 THR A N 1
ATOM 661 C CA . THR A 1 89 ? -6.431 4.959 -3.520 1.00 95.06 89 THR A CA 1
ATOM 662 C C . THR A 1 89 ? -6.631 3.725 -2.647 1.00 95.06 89 THR A C 1
ATOM 664 O O . THR A 1 89 ? -7.334 2.799 -3.049 1.00 95.06 89 THR A O 1
ATOM 667 N N . ILE A 1 90 ? -6.053 3.724 -1.441 1.00 95.56 90 ILE A N 1
ATOM 668 C CA . ILE A 1 90 ? -6.189 2.622 -0.478 1.00 95.56 90 ILE A CA 1
ATOM 669 C C . ILE A 1 90 ? -7.641 2.511 0.013 1.00 95.56 90 ILE A C 1
ATOM 671 O O . ILE A 1 90 ? -8.199 1.415 0.065 1.00 95.56 90 ILE A O 1
ATOM 675 N N . LEU A 1 91 ? -8.289 3.638 0.330 1.00 96.56 91 LEU A N 1
ATOM 676 C CA . LEU A 1 91 ? -9.700 3.664 0.730 1.00 96.56 91 LEU A CA 1
ATOM 677 C C . LEU A 1 91 ? -10.615 3.141 -0.381 1.00 96.56 91 LEU A C 1
ATOM 679 O O . LEU A 1 91 ? -11.498 2.317 -0.126 1.00 96.56 91 LEU A O 1
ATOM 683 N N . ALA A 1 92 ? -10.380 3.588 -1.616 1.00 94.62 92 ALA A N 1
ATOM 684 C CA . ALA A 1 92 ? -11.151 3.176 -2.777 1.00 94.62 92 ALA A CA 1
ATOM 685 C C . ALA A 1 92 ? -11.022 1.667 -3.035 1.00 94.62 92 ALA A C 1
ATOM 687 O O . ALA A 1 92 ? -12.039 0.998 -3.234 1.00 94.62 92 ALA A O 1
ATOM 688 N N . SER A 1 93 ? -9.807 1.111 -2.973 1.00 95.69 93 SER A N 1
ATOM 689 C CA . SER A 1 93 ? -9.590 -0.322 -3.204 1.00 95.69 93 SER A CA 1
ATOM 690 C C . SER A 1 93 ? -10.180 -1.200 -2.100 1.00 95.69 93 SER A C 1
ATOM 692 O O . SER A 1 93 ? -10.783 -2.236 -2.385 1.00 95.69 93 SER A O 1
ATOM 694 N N . ALA A 1 94 ? -10.095 -0.755 -0.846 1.00 96.00 94 ALA A N 1
ATOM 695 C CA . ALA A 1 94 ? -10.677 -1.444 0.301 1.00 96.00 94 ALA A CA 1
ATOM 696 C C . ALA A 1 94 ? -12.197 -1.245 0.441 1.00 96.00 94 ALA A C 1
ATOM 698 O O . ALA A 1 94 ? -12.826 -1.887 1.284 1.00 96.00 94 ALA A O 1
ATOM 699 N N . ARG A 1 95 ? -12.801 -0.361 -0.371 1.00 95.81 95 ARG A N 1
ATOM 700 C CA . ARG A 1 95 ? -14.209 0.069 -0.262 1.00 95.81 95 ARG A CA 1
ATOM 701 C C . ARG A 1 95 ? -14.558 0.599 1.134 1.00 95.81 95 ARG A C 1
ATOM 703 O O . ARG A 1 95 ? -15.673 0.403 1.620 1.00 95.81 95 ARG A O 1
ATOM 710 N N . ALA A 1 96 ? -13.596 1.260 1.766 1.00 96.38 96 ALA A N 1
ATOM 711 C CA . ALA A 1 96 ? -13.731 1.866 3.082 1.00 96.38 96 ALA A CA 1
ATOM 712 C C . ALA A 1 96 ? -14.010 3.365 2.959 1.00 96.38 96 ALA A C 1
ATOM 714 O O . ALA A 1 96 ? -13.682 3.994 1.951 1.00 96.38 96 ALA A O 1
ATOM 715 N N . ARG A 1 97 ? -14.615 3.952 3.994 1.00 95.38 97 ARG A N 1
ATOM 716 C CA . ARG A 1 97 ? -14.805 5.406 4.077 1.00 95.38 97 ARG A CA 1
ATOM 717 C C . ARG A 1 97 ? -13.745 6.061 4.944 1.00 95.38 97 ARG A C 1
ATOM 719 O O . ARG A 1 97 ? -13.416 7.219 4.703 1.00 95.38 97 ARG A O 1
ATOM 726 N N . LEU A 1 98 ? -13.241 5.327 5.933 1.00 97.44 98 LEU A N 1
ATOM 727 C CA . LEU A 1 98 ? -12.269 5.813 6.903 1.00 97.44 98 LEU A CA 1
ATOM 728 C C . LEU A 1 98 ? -11.026 4.902 6.937 1.00 97.44 98 LEU A C 1
ATOM 730 O O . LEU A 1 98 ? -11.164 3.688 6.758 1.00 97.44 98 LEU A O 1
ATOM 734 N N . PRO A 1 99 ? -9.815 5.444 7.168 1.00 96.88 99 PRO A N 1
ATOM 735 C CA . PRO A 1 99 ? -8.574 4.660 7.185 1.00 96.88 99 PRO A CA 1
ATOM 736 C C . PRO A 1 99 ? -8.570 3.510 8.199 1.00 96.88 99 PRO A C 1
ATOM 738 O O . PRO A 1 99 ? -8.071 2.424 7.911 1.00 96.88 99 PRO A O 1
ATOM 741 N N . GLU A 1 100 ? -9.184 3.705 9.366 1.00 96.50 100 GLU A N 1
ATOM 742 C CA . GLU A 1 100 ? -9.291 2.697 10.421 1.00 96.50 100 GLU A CA 1
ATOM 743 C C . GLU A 1 100 ? -10.212 1.518 10.063 1.00 96.50 100 GLU A C 1
ATOM 745 O O . GLU A 1 100 ? -10.120 0.455 10.681 1.00 96.50 100 GLU A O 1
ATOM 750 N N . GLU A 1 101 ? -11.086 1.665 9.066 1.00 97.56 101 GLU A N 1
ATOM 751 C CA . GLU A 1 101 ? -11.936 0.574 8.573 1.00 97.56 101 GLU A CA 1
ATOM 752 C C . GLU A 1 101 ? -11.157 -0.377 7.653 1.00 97.56 101 GLU A C 1
ATOM 754 O O . GLU A 1 101 ? -11.578 -1.515 7.415 1.00 97.56 101 GLU A O 1
ATOM 759 N N . VAL A 1 102 ? -10.003 0.057 7.140 1.00 98.00 102 VAL A N 1
ATOM 760 C CA . VAL A 1 102 ? -9.214 -0.708 6.179 1.00 98.00 102 VAL A CA 1
ATOM 761 C C . VAL A 1 102 ? -8.405 -1.787 6.886 1.00 98.00 102 VAL A C 1
ATOM 763 O O . VAL A 1 102 ? -7.517 -1.511 7.685 1.00 98.00 102 VAL A O 1
ATOM 766 N N . HIS A 1 103 ? -8.676 -3.038 6.522 1.00 97.88 103 HIS A N 1
ATOM 767 C CA . HIS A 1 103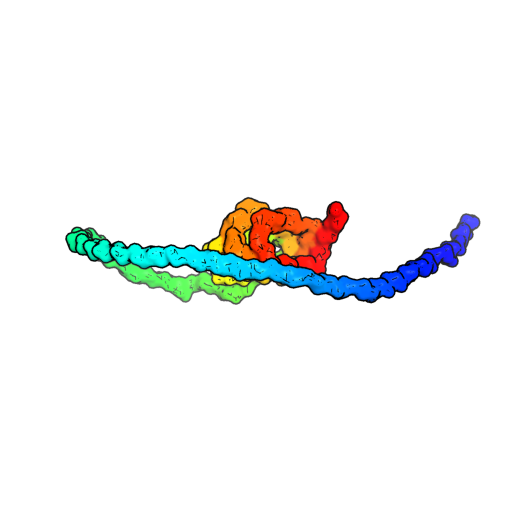 ? -7.934 -4.207 7.006 1.00 97.88 103 HIS A CA 1
ATOM 768 C C . HIS A 1 103 ? -7.158 -4.905 5.887 1.00 97.88 103 HIS A C 1
ATOM 770 O O . HIS A 1 103 ? -6.105 -5.499 6.130 1.00 97.88 103 HIS A O 1
ATOM 776 N N . ILE A 1 104 ? -7.696 -4.849 4.668 1.00 97.75 104 ILE A N 1
ATOM 777 C CA . ILE A 1 104 ? -7.176 -5.498 3.469 1.00 97.75 104 ILE A CA 1
ATOM 778 C C . ILE A 1 104 ? -7.349 -4.518 2.311 1.00 97.75 104 ILE A C 1
ATOM 780 O O . ILE A 1 104 ? -8.441 -3.975 2.144 1.00 97.75 104 ILE A O 1
ATOM 784 N N . ALA A 1 105 ? -6.303 -4.324 1.515 1.00 97.50 105 ALA A N 1
ATOM 785 C CA . ALA A 1 105 ? -6.348 -3.509 0.307 1.00 97.50 105 ALA A CA 1
ATOM 786 C C . ALA A 1 105 ? -5.650 -4.235 -0.852 1.00 97.50 105 ALA A C 1
ATOM 788 O O . ALA A 1 105 ? -4.543 -4.752 -0.685 1.00 97.50 105 ALA A O 1
ATOM 789 N N . ASP A 1 106 ? -6.308 -4.267 -2.013 1.00 97.44 106 ASP A N 1
ATOM 790 C CA . ASP A 1 106 ? -5.779 -4.829 -3.261 1.00 97.44 106 ASP A CA 1
ATOM 791 C C . ASP A 1 106 ? -5.584 -3.704 -4.279 1.00 97.44 106 ASP A C 1
ATOM 793 O O . ASP A 1 106 ? -6.535 -3.104 -4.776 1.00 97.44 106 ASP A O 1
ATOM 797 N N . LEU A 1 107 ? -4.322 -3.392 -4.535 1.00 95.69 107 LEU A N 1
ATOM 798 C CA . LEU A 1 107 ? -3.842 -2.364 -5.449 1.00 95.69 107 LEU A CA 1
ATOM 799 C C . LEU A 1 107 ? -3.037 -2.990 -6.595 1.00 95.69 107 LEU A C 1
ATOM 801 O O . LEU A 1 107 ? -2.189 -2.325 -7.197 1.00 95.69 107 LEU A O 1
ATOM 805 N N . SER A 1 108 ? -3.261 -4.272 -6.885 1.00 95.56 108 SER A N 1
ATOM 806 C CA . SER A 1 108 ? -2.508 -4.978 -7.913 1.00 95.56 108 SER A CA 1
ATOM 807 C C . SER A 1 108 ? -2.874 -4.532 -9.337 1.00 95.56 108 SER A C 1
ATOM 809 O O . SER A 1 108 ? -4.019 -4.166 -9.627 1.00 95.56 108 SER A O 1
ATOM 811 N N . GLY A 1 109 ? -1.888 -4.535 -10.240 1.00 93.62 109 GLY A N 1
ATOM 812 C CA . GLY A 1 109 ? -2.103 -4.303 -11.674 1.00 93.62 109 GLY A CA 1
ATOM 813 C C . GLY A 1 109 ? -2.505 -2.875 -12.058 1.00 93.62 109 GLY A C 1
ATOM 814 O O . GLY A 1 109 ? -3.049 -2.665 -13.141 1.00 93.62 109 GLY A O 1
ATOM 815 N N . GLN A 1 110 ? -2.289 -1.891 -11.181 1.00 92.25 110 GLN A N 1
ATOM 816 C CA . GLN A 1 110 ? -2.734 -0.505 -11.392 1.00 92.25 110 GLN A CA 1
ATOM 817 C C . GLN A 1 110 ? -1.646 0.399 -11.999 1.00 92.25 110 GLN A C 1
ATOM 819 O O . GLN A 1 110 ? -1.909 1.554 -12.336 1.00 92.25 110 GLN A O 1
ATOM 824 N N . GLY A 1 111 ? -0.419 -0.108 -12.155 1.00 92.69 111 GLY A N 1
ATOM 825 C CA . GLY A 1 111 ? 0.709 0.649 -12.701 1.00 92.69 111 GLY A CA 1
ATOM 826 C C . GLY A 1 111 ? 1.210 1.751 -11.766 1.00 92.69 111 GLY A C 1
ATOM 827 O O . GLY A 1 111 ? 1.618 2.813 -12.234 1.00 92.69 111 GLY A O 1
ATOM 828 N N . PHE A 1 112 ? 1.154 1.534 -10.452 1.00 93.69 112 PHE A N 1
ATOM 829 C CA . PHE A 1 112 ? 1.712 2.462 -9.471 1.00 93.69 112 PHE A CA 1
ATOM 830 C C . PHE A 1 112 ? 3.239 2.436 -9.470 1.00 93.69 112 PHE A C 1
ATOM 832 O O . PHE A 1 112 ? 3.839 1.383 -9.667 1.00 93.69 112 PHE A O 1
ATOM 839 N N . SER A 1 113 ? 3.868 3.584 -9.217 1.00 93.62 113 SER A N 1
ATOM 840 C CA . SER A 1 113 ? 5.335 3.714 -9.246 1.00 93.62 113 SER A CA 1
ATOM 841 C C . SER A 1 113 ? 5.969 4.107 -7.908 1.00 93.62 113 SER A C 1
ATOM 843 O O . SER A 1 113 ? 7.159 3.863 -7.695 1.00 93.62 113 SER A O 1
ATOM 845 N N . ALA A 1 114 ? 5.180 4.670 -6.989 1.00 93.19 114 ALA A N 1
ATOM 846 C CA . ALA A 1 114 ? 5.631 5.097 -5.667 1.00 93.19 114 ALA A CA 1
ATOM 847 C C . ALA A 1 114 ? 4.461 5.217 -4.673 1.00 93.19 114 ALA A C 1
ATOM 849 O O . ALA A 1 114 ? 3.292 5.146 -5.061 1.00 93.19 114 ALA A O 1
ATOM 850 N N . PHE A 1 115 ? 4.793 5.442 -3.401 1.00 93.31 115 PHE A N 1
ATOM 851 C CA . PHE A 1 115 ? 3.851 5.716 -2.314 1.00 93.31 115 PHE A CA 1
ATOM 852 C C . PHE A 1 115 ? 3.897 7.188 -1.889 1.00 93.31 115 PHE A C 1
ATOM 854 O O . PHE A 1 115 ? 4.948 7.823 -1.925 1.00 93.31 115 PHE A O 1
ATOM 861 N N . GLU A 1 116 ? 2.760 7.716 -1.442 1.00 93.00 116 GLU A N 1
ATOM 862 C CA . GLU A 1 116 ? 2.668 8.984 -0.719 1.00 93.00 116 GLU A CA 1
ATOM 863 C C . GLU A 1 116 ? 2.780 8.709 0.788 1.00 93.00 116 GLU A C 1
ATOM 865 O O . GLU A 1 116 ? 1.838 8.236 1.422 1.00 93.00 116 GLU A O 1
ATOM 870 N N . GLU A 1 117 ? 3.965 8.955 1.359 1.00 90.56 117 GLU A N 1
ATOM 871 C CA . GLU A 1 117 ? 4.298 8.579 2.744 1.00 90.56 117 GLU A CA 1
ATOM 872 C C . GLU A 1 117 ? 3.373 9.180 3.810 1.00 90.56 117 GLU A C 1
ATOM 874 O O . GLU A 1 117 ? 3.147 8.539 4.837 1.00 90.56 117 GLU A O 1
ATOM 879 N N . GLU A 1 118 ? 2.882 10.403 3.588 1.00 91.75 118 GLU A N 1
ATOM 880 C CA . GLU A 1 118 ? 2.089 11.158 4.569 1.00 91.75 118 GLU A CA 1
ATOM 881 C C . GLU A 1 118 ? 0.755 10.469 4.880 1.00 91.75 118 GLU A C 1
ATOM 883 O O . GLU A 1 118 ? 0.300 10.500 6.016 1.00 91.75 118 GLU A O 1
ATOM 888 N N . ASP A 1 119 ? 0.159 9.774 3.911 1.00 91.56 119 ASP A N 1
ATOM 889 C CA . ASP A 1 119 ? -1.143 9.136 4.105 1.00 91.56 119 ASP A CA 1
ATOM 890 C C . ASP A 1 119 ? -1.045 7.754 4.765 1.00 91.56 119 ASP A C 1
ATOM 892 O O . ASP A 1 119 ? -2.017 7.258 5.342 1.00 91.56 119 ASP A O 1
ATOM 896 N N . LEU A 1 120 ? 0.119 7.102 4.686 1.00 91.62 120 LEU A N 1
ATOM 897 C CA . LEU A 1 120 ? 0.287 5.730 5.167 1.00 91.62 120 LEU A CA 1
ATOM 898 C C . LEU A 1 120 ? 0.099 5.623 6.687 1.00 91.62 120 LEU A C 1
ATOM 900 O O . LEU A 1 120 ? -0.394 4.606 7.172 1.00 91.62 120 LEU A O 1
ATOM 904 N N . GLU A 1 121 ? 0.428 6.670 7.448 1.00 92.94 121 GLU A N 1
ATOM 905 C CA . GLU A 1 121 ? 0.328 6.645 8.913 1.00 92.94 121 GLU A CA 1
ATOM 906 C C . GLU A 1 121 ? -1.109 6.492 9.440 1.00 92.94 121 GLU A C 1
ATOM 908 O O . GLU A 1 121 ? -1.305 6.044 10.571 1.00 92.94 121 GLU A O 1
ATOM 913 N N . PHE A 1 122 ? -2.122 6.793 8.621 1.00 94.88 122 PHE A N 1
ATOM 914 C CA . PHE A 1 122 ? -3.526 6.681 9.017 1.00 94.88 122 PHE A CA 1
ATOM 915 C C . PHE A 1 122 ? -4.069 5.243 8.946 1.00 94.88 122 PHE A C 1
ATOM 917 O O . PHE A 1 122 ? -5.063 4.927 9.600 1.00 94.88 122 PHE A O 1
ATOM 924 N N . PHE A 1 123 ? -3.418 4.334 8.212 1.00 96.00 123 PHE A N 1
ATOM 925 C CA . PHE A 1 123 ? -3.896 2.962 7.981 1.00 96.00 123 PHE A CA 1
ATOM 926 C C . PHE A 1 123 ? -3.426 1.975 9.061 1.00 96.00 123 PHE A C 1
ATOM 928 O O . PHE A 1 123 ? -2.874 0.914 8.776 1.00 96.00 123 PHE A O 1
ATOM 935 N N . LEU A 1 124 ? -3.672 2.310 10.330 1.00 94.69 124 LEU A N 1
ATOM 936 C CA . LEU A 1 124 ? -3.183 1.556 11.497 1.00 94.69 124 LEU A CA 1
ATOM 937 C C . LEU A 1 124 ? -3.729 0.121 11.595 1.00 94.69 124 LEU A C 1
ATOM 939 O O . LEU A 1 124 ? -3.091 -0.745 12.194 1.00 94.69 124 LEU A O 1
ATOM 943 N N . ASN A 1 125 ? -4.909 -0.130 11.022 1.00 96.81 125 ASN A N 1
ATOM 944 C CA . ASN A 1 125 ? -5.566 -1.439 11.039 1.00 96.81 125 ASN A CA 1
ATOM 945 C C . ASN A 1 125 ? -5.288 -2.278 9.784 1.00 96.81 125 ASN A C 1
ATOM 947 O O . ASN A 1 125 ? -5.726 -3.431 9.724 1.00 96.81 125 ASN A O 1
ATOM 951 N N . LEU A 1 126 ? -4.549 -1.741 8.806 1.00 97.38 126 LEU A N 1
ATOM 952 C CA . LEU A 1 126 ? -4.219 -2.448 7.575 1.00 97.38 126 LEU A CA 1
ATOM 953 C C . LEU A 1 126 ? -3.272 -3.611 7.892 1.00 97.38 126 LEU A C 1
ATOM 955 O O . LEU A 1 126 ? -2.182 -3.428 8.429 1.00 97.38 126 LEU A O 1
ATOM 959 N N . ARG A 1 127 ? -3.701 -4.830 7.558 1.00 97.31 127 ARG A N 1
ATOM 960 C CA . ARG A 1 127 ? -2.950 -6.066 7.825 1.00 97.31 127 ARG A CA 1
ATOM 961 C C . ARG A 1 127 ? -2.433 -6.723 6.563 1.00 97.31 127 ARG A C 1
ATOM 963 O O . ARG A 1 127 ? -1.368 -7.330 6.618 1.00 97.31 127 ARG A O 1
ATOM 970 N N . LEU A 1 128 ? -3.186 -6.637 5.470 1.00 97.88 128 LEU A N 1
ATOM 971 C CA . LEU A 1 128 ? -2.802 -7.202 4.183 1.00 97.88 128 LEU A CA 1
ATOM 972 C C . LEU A 1 128 ? -2.832 -6.117 3.119 1.00 97.88 128 LEU A C 1
ATOM 974 O O . LEU A 1 128 ? -3.875 -5.506 2.889 1.00 97.88 128 LEU A O 1
ATOM 978 N N . LEU A 1 129 ? -1.702 -5.932 2.447 1.00 97.50 129 LEU A N 1
ATOM 979 C CA . LEU A 1 129 ? -1.588 -5.046 1.299 1.00 97.50 129 LEU A CA 1
ATOM 980 C C . LEU A 1 129 ? -1.056 -5.833 0.100 1.00 97.50 129 LEU A C 1
ATOM 982 O O . LEU A 1 129 ? 0.033 -6.407 0.171 1.00 97.50 129 LEU A O 1
ATOM 986 N N . ASP A 1 130 ? -1.828 -5.863 -0.986 1.00 97.56 130 ASP A N 1
ATOM 987 C CA . ASP A 1 130 ? -1.381 -6.387 -2.276 1.00 97.56 130 ASP A CA 1
ATOM 988 C C . ASP A 1 130 ? -1.093 -5.231 -3.233 1.00 97.56 130 ASP A C 1
ATOM 990 O O . ASP A 1 130 ? -1.972 -4.442 -3.556 1.00 97.56 130 ASP A O 1
ATOM 994 N N . VAL A 1 131 ? 0.160 -5.111 -3.650 1.00 96.31 131 VAL A N 1
ATOM 995 C CA . VAL A 1 131 ? 0.667 -4.130 -4.616 1.00 96.31 131 VAL A CA 1
ATOM 996 C C . VAL A 1 131 ? 1.402 -4.843 -5.754 1.00 96.31 131 VAL A C 1
ATOM 998 O O . VAL A 1 131 ? 2.331 -4.294 -6.348 1.00 96.31 131 VAL A O 1
ATOM 1001 N N . GLY A 1 132 ? 1.027 -6.090 -6.052 1.00 96.12 132 GLY A N 1
ATOM 1002 C CA . GLY A 1 132 ? 1.615 -6.856 -7.146 1.00 96.12 132 GLY A CA 1
ATOM 1003 C C . GLY A 1 132 ? 1.361 -6.261 -8.532 1.00 96.12 132 GLY A C 1
ATOM 1004 O O . GLY A 1 132 ? 0.399 -5.530 -8.733 1.00 96.12 132 GLY A O 1
ATOM 1005 N N . ASP A 1 133 ? 2.205 -6.603 -9.504 1.00 95.25 133 ASP A N 1
ATOM 1006 C CA . ASP A 1 133 ? 2.062 -6.167 -10.903 1.00 95.25 133 ASP A CA 1
ATOM 1007 C C . ASP A 1 133 ? 1.996 -4.632 -11.040 1.00 95.25 133 ASP A C 1
ATOM 1009 O O . ASP A 1 133 ? 1.123 -4.054 -11.688 1.00 95.25 133 ASP A O 1
ATOM 1013 N N . ASN A 1 134 ? 2.914 -3.958 -10.348 1.00 94.56 134 ASN A N 1
ATOM 1014 C CA . ASN A 1 134 ? 3.100 -2.511 -10.386 1.00 94.56 134 ASN A CA 1
ATOM 1015 C C . ASN A 1 134 ? 4.550 -2.190 -10.802 1.00 94.56 134 ASN A C 1
ATOM 1017 O O . ASN A 1 134 ? 5.322 -3.062 -11.190 1.00 94.56 134 ASN A O 1
ATOM 1021 N N . GLN A 1 135 ? 4.921 -0.915 -10.779 1.00 94.81 135 GLN A N 1
ATOM 1022 C CA . GLN A 1 135 ? 6.227 -0.392 -11.198 1.00 94.81 135 GLN A CA 1
ATOM 1023 C C . GLN A 1 135 ? 6.961 0.235 -10.007 1.00 94.81 135 GLN A C 1
ATOM 1025 O O . GLN A 1 135 ? 7.669 1.234 -10.147 1.00 94.81 135 GLN A O 1
ATOM 1030 N N . LEU A 1 136 ? 6.741 -0.307 -8.805 1.00 93.69 136 LEU A N 1
ATOM 1031 C CA . LEU A 1 136 ? 7.335 0.222 -7.585 1.00 93.69 136 LEU A CA 1
ATOM 1032 C C . LEU A 1 136 ? 8.844 -0.008 -7.610 1.00 93.69 136 LEU A C 1
ATOM 1034 O O . LEU A 1 136 ? 9.306 -1.129 -7.816 1.00 93.69 136 LEU A O 1
ATOM 1038 N N . SER A 1 137 ? 9.601 1.059 -7.364 1.00 92.50 137 SER A N 1
ATOM 1039 C CA . SER A 1 137 ? 11.066 1.002 -7.255 1.00 92.50 137 SER A CA 1
ATOM 1040 C C . SER A 1 137 ? 11.555 0.780 -5.819 1.00 92.50 137 SER A C 1
ATOM 1042 O O . SER A 1 137 ? 12.681 0.322 -5.620 1.00 92.50 137 SER A O 1
ATOM 1044 N N . SER A 1 138 ? 10.697 1.070 -4.836 1.00 91.69 138 SER A N 1
ATOM 1045 C CA . SER A 1 138 ? 10.930 0.955 -3.394 1.00 91.69 138 SER A CA 1
ATOM 1046 C C . SER A 1 138 ? 9.637 0.545 -2.679 1.00 91.69 138 SER A C 1
ATOM 1048 O O . SER A 1 138 ? 8.534 0.786 -3.172 1.00 91.69 138 SER A O 1
ATOM 1050 N N . ILE A 1 139 ? 9.799 -0.088 -1.516 1.00 92.00 139 ILE A N 1
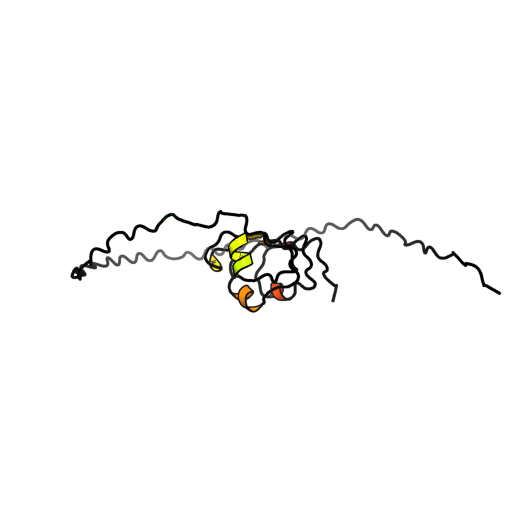ATOM 1051 C CA . ILE A 1 139 ? 8.734 -0.388 -0.545 1.00 92.00 139 ILE A CA 1
ATOM 1052 C C . ILE A 1 139 ? 9.139 0.025 0.881 1.00 92.00 139 ILE A C 1
ATOM 1054 O O . ILE A 1 139 ? 8.533 -0.427 1.853 1.00 92.00 139 ILE A O 1
ATOM 1058 N N . GLU A 1 140 ? 10.190 0.835 1.036 1.00 91.38 140 GLU A N 1
ATOM 1059 C CA . GLU A 1 140 ? 10.684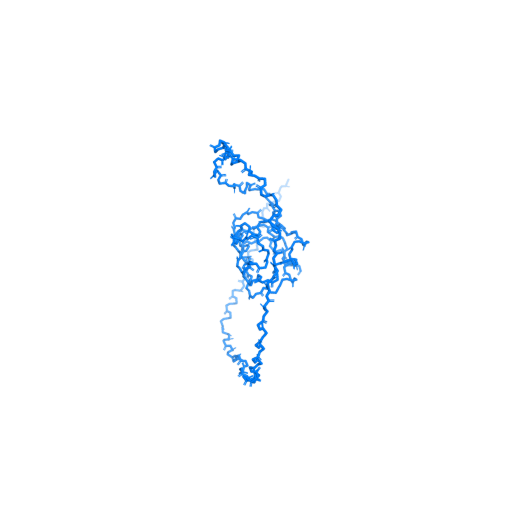 1.263 2.352 1.00 91.38 140 GLU A CA 1
ATOM 1060 C C . GLU A 1 140 ? 9.622 2.038 3.141 1.00 91.38 140 GLU A C 1
ATOM 1062 O O . GLU A 1 140 ? 9.516 1.896 4.359 1.00 91.38 140 GLU A O 1
ATOM 1067 N N . GLU A 1 141 ? 8.781 2.793 2.445 1.00 90.25 141 GLU A N 1
ATOM 1068 C CA . GLU A 1 141 ? 7.676 3.584 2.979 1.00 90.25 141 GLU A CA 1
ATOM 1069 C C . GLU A 1 141 ? 6.662 2.703 3.731 1.00 90.25 141 GLU A C 1
ATOM 1071 O O . GLU A 1 141 ? 6.105 3.108 4.755 1.00 90.25 141 GLU A O 1
ATOM 1076 N N . LEU A 1 142 ? 6.493 1.449 3.291 1.00 90.31 142 LEU A N 1
ATOM 1077 C CA . LEU A 1 142 ? 5.600 0.471 3.914 1.00 90.31 142 LEU A CA 1
ATOM 1078 C C . LEU A 1 142 ? 6.134 -0.081 5.239 1.00 90.31 142 LEU A C 1
ATOM 1080 O O . LEU A 1 142 ? 5.371 -0.682 5.990 1.00 90.31 142 LEU A O 1
ATOM 1084 N N . SER A 1 143 ? 7.412 0.133 5.569 1.00 88.31 143 SER A N 1
ATOM 1085 C CA . SER A 1 143 ? 8.005 -0.346 6.830 1.00 88.31 143 SER A CA 1
ATOM 1086 C C . SER A 1 143 ? 7.359 0.263 8.078 1.00 88.31 143 SER A C 1
ATOM 1088 O O . SER A 1 143 ? 7.449 -0.310 9.164 1.00 88.31 143 SER A O 1
ATOM 1090 N N . ARG A 1 144 ? 6.698 1.418 7.928 1.00 86.00 144 ARG A N 1
ATOM 1091 C CA . ARG A 1 144 ? 5.956 2.090 9.003 1.00 86.00 144 ARG A CA 1
ATOM 1092 C C . ARG A 1 144 ? 4.605 1.430 9.282 1.00 86.00 144 ARG A C 1
ATOM 1094 O O . ARG A 1 144 ? 4.046 1.632 10.357 1.00 86.00 144 ARG A O 1
ATOM 1101 N N . LEU A 1 145 ? 4.091 0.643 8.339 1.00 88.31 145 LEU A N 1
ATOM 1102 C CA . LEU A 1 145 ? 2.824 -0.057 8.481 1.00 88.31 145 LEU A CA 1
ATOM 1103 C C . LEU A 1 145 ? 3.025 -1.362 9.257 1.00 88.31 145 LEU A C 1
ATOM 1105 O O . LEU A 1 145 ? 3.935 -2.143 8.981 1.00 88.31 145 LEU A O 1
ATOM 1109 N N . GLY A 1 146 ? 2.125 -1.641 10.198 1.00 90.38 146 GLY A N 1
ATOM 1110 C CA . GLY A 1 146 ? 2.086 -2.896 10.956 1.00 90.38 146 GLY A CA 1
ATOM 1111 C C . GLY A 1 146 ? 1.537 -4.082 10.154 1.00 90.38 146 GLY A C 1
ATOM 1112 O O . GLY A 1 146 ? 0.729 -4.844 10.687 1.00 90.38 146 GLY A O 1
ATOM 1113 N N . LEU A 1 147 ? 1.925 -4.222 8.879 1.00 94.62 147 LEU A N 1
ATOM 1114 C CA . LEU A 1 147 ? 1.392 -5.245 7.977 1.00 94.62 147 LEU A CA 1
ATOM 1115 C C . LEU A 1 147 ? 1.715 -6.649 8.500 1.00 94.62 147 LEU A C 1
ATOM 1117 O O . LEU A 1 147 ? 2.858 -6.971 8.825 1.00 94.62 147 LEU A O 1
ATOM 1121 N N . ALA A 1 148 ? 0.700 -7.508 8.526 1.00 96.75 148 ALA A N 1
ATOM 1122 C CA . ALA A 1 148 ? 0.874 -8.936 8.759 1.00 96.75 148 ALA A CA 1
ATOM 1123 C C . ALA A 1 148 ? 1.320 -9.658 7.477 1.00 96.75 148 ALA A C 1
ATOM 1125 O O . ALA A 1 148 ? 2.039 -10.653 7.544 1.00 96.75 148 ALA A O 1
ATOM 1126 N N . GLU A 1 149 ? 0.894 -9.158 6.315 1.00 96.88 149 GLU A N 1
ATOM 1127 C CA . GLU A 1 149 ? 1.207 -9.719 5.006 1.00 96.88 149 GLU A CA 1
ATOM 1128 C C . GLU A 1 149 ? 1.359 -8.600 3.963 1.00 96.88 149 GLU A C 1
ATOM 1130 O O . GLU A 1 149 ? 0.495 -7.735 3.825 1.00 96.88 149 GLU A O 1
ATOM 1135 N N . LEU A 1 150 ? 2.459 -8.636 3.209 1.00 96.31 150 LEU A N 1
ATOM 1136 C CA . LEU A 1 150 ? 2.712 -7.759 2.067 1.00 96.31 150 LEU A CA 1
ATOM 1137 C C . LEU A 1 150 ? 2.937 -8.621 0.827 1.00 96.31 150 LEU A C 1
ATOM 1139 O O . LEU A 1 150 ? 3.815 -9.487 0.817 1.00 96.31 150 LEU A O 1
ATOM 1143 N N . ARG A 1 151 ? 2.167 -8.360 -0.228 1.00 96.81 151 ARG A N 1
ATOM 1144 C CA . ARG A 1 151 ? 2.354 -8.971 -1.544 1.00 96.81 151 ARG A CA 1
ATOM 1145 C C . ARG A 1 151 ? 2.807 -7.896 -2.515 1.00 96.81 151 ARG A C 1
ATOM 1147 O O . ARG A 1 151 ? 2.073 -6.961 -2.790 1.00 96.81 151 ARG A O 1
ATOM 1154 N N . ALA A 1 152 ? 4.024 -8.033 -3.027 1.00 94.88 152 ALA A N 1
ATOM 1155 C CA . ALA A 1 152 ? 4.570 -7.131 -4.040 1.00 94.88 152 ALA A CA 1
ATOM 1156 C C . ALA A 1 152 ? 5.232 -7.887 -5.213 1.00 94.88 152 ALA A C 1
ATOM 1158 O O . ALA A 1 152 ? 6.325 -7.506 -5.639 1.00 94.88 152 ALA A O 1
ATOM 1159 N N . PRO A 1 153 ? 4.645 -8.988 -5.731 1.00 94.19 153 PRO A N 1
ATOM 1160 C CA . PRO A 1 153 ? 5.237 -9.699 -6.861 1.00 94.19 153 PRO A CA 1
ATOM 1161 C C . PRO A 1 153 ? 5.263 -8.806 -8.108 1.00 94.19 153 PRO A C 1
ATOM 1163 O O . PRO A 1 153 ? 4.395 -7.958 -8.267 1.00 94.19 153 PRO A O 1
ATOM 1166 N N . VAL A 1 154 ? 6.211 -9.038 -9.020 1.00 91.12 154 VAL A N 1
ATOM 1167 C CA . VAL A 1 154 ? 6.248 -8.354 -10.330 1.00 91.12 154 VAL A CA 1
ATOM 1168 C C . VAL A 1 154 ? 6.265 -6.822 -10.169 1.00 91.12 154 VAL A C 1
ATOM 1170 O O . VAL A 1 154 ? 5.384 -6.119 -10.641 1.00 91.12 154 VAL A O 1
ATOM 1173 N N . ASN A 1 155 ? 7.265 -6.331 -9.438 1.00 91.81 155 ASN A N 1
ATOM 1174 C CA . ASN A 1 155 ? 7.612 -4.915 -9.322 1.00 91.81 155 ASN A CA 1
ATOM 1175 C C . ASN A 1 155 ? 9.082 -4.719 -9.717 1.00 91.81 155 ASN A C 1
ATOM 1177 O O . ASN A 1 155 ? 9.868 -5.671 -9.673 1.00 91.81 155 ASN A O 1
ATOM 1181 N N . ASP A 1 156 ? 9.471 -3.482 -10.017 1.00 90.75 156 ASP A N 1
ATOM 1182 C CA . ASP A 1 156 ? 10.851 -3.091 -10.336 1.00 90.75 156 ASP A CA 1
ATOM 1183 C C . ASP A 1 156 ? 11.673 -2.793 -9.066 1.00 90.75 156 ASP A C 1
ATOM 1185 O O . ASP A 1 156 ? 12.439 -1.828 -8.999 1.00 90.75 156 ASP A O 1
ATOM 1189 N N . LEU A 1 157 ? 11.510 -3.625 -8.029 1.00 88.62 157 LEU A N 1
ATOM 1190 C CA . LEU A 1 157 ? 12.195 -3.446 -6.751 1.00 88.62 157 LEU A CA 1
ATOM 1191 C C . LEU A 1 157 ? 13.693 -3.680 -6.935 1.00 88.62 157 LEU A C 1
ATOM 1193 O O . LEU A 1 157 ? 14.168 -4.814 -7.050 1.00 88.62 157 LEU A O 1
ATOM 1197 N N . SER A 1 158 ? 14.447 -2.587 -6.945 1.00 80.06 158 SER A N 1
ATOM 1198 C CA . SER A 1 158 ? 15.902 -2.645 -6.890 1.00 80.06 158 SER A CA 1
ATOM 1199 C C . SER A 1 158 ? 16.296 -3.169 -5.510 1.00 80.06 158 SER A C 1
ATOM 1201 O O . SER A 1 158 ? 15.912 -2.586 -4.498 1.00 80.06 158 SER A O 1
ATOM 1203 N N . LEU A 1 159 ? 17.069 -4.257 -5.451 1.00 59.88 159 LEU A N 1
ATOM 1204 C CA . LEU A 1 159 ? 17.766 -4.651 -4.224 1.00 59.88 159 LEU A CA 1
ATOM 1205 C C . LEU A 1 159 ? 18.792 -3.553 -3.901 1.00 59.88 159 LEU A C 1
ATOM 1207 O O . LEU A 1 159 ? 19.878 -3.547 -4.484 1.00 59.88 159 LEU A O 1
ATOM 1211 N N . LEU A 1 160 ? 18.405 -2.596 -3.056 1.00 53.16 160 LEU A N 1
ATOM 1212 C CA . LEU A 1 160 ? 19.310 -1.624 -2.438 1.00 53.16 160 LEU A CA 1
ATOM 1213 C C . LEU A 1 160 ? 20.307 -2.321 -1.502 1.00 53.16 160 LEU A C 1
ATOM 1215 O O . LEU A 1 160 ? 19.907 -3.282 -0.802 1.00 53.16 160 LEU A O 1
#

Secondary structure (DSSP, 8-state):
--------------------------PPP--------------------------------------------------SS--EE-HHHHHHHHT-SSGGG-SEEE-TTS---EE-HHHHTT-TT--EEE--SS--S--GGGGGS--SEEE--S------

pLDDT: mean 74.82, std 18.77, range [43.44, 98.0]